Protein AF-A0A7V9LCU3-F1 (afdb_monomer_lite)

Sequence (102 aa):
MIAPTHVLAWFGWTTVDPVATRLVAAALFGIGIESYLGRRATADVFRAMLNLKIIWSSTAVAASLWSIIEGAPLATWGVFAIFAVFLGVWIRYRVALASEVG

Radius of gyration: 15.81 Å; chains: 1; bounding box: 46×18×40 Å

pLDDT: mean 90.38, std 7.99, range [51.03, 98.0]

Secondary structure (DSSP, 8-state):
---HHHHHHHTT-SS--HHHHHHHHHHHHHHHHHHHHGGG--HHHHHHHHHHHHHHHHHHHHHHHHHHHTT--TTHHHHHHHHHHHHHHHHHHHHHHHHH--

Foldseek 3Di:
DPPPPVVVVVQPDPDDDPVVVVVVVVVVCVLVVCCVVCVPPDLVVLLVSLVVLLVVLVVQLVVLVVVVVVPDGPCSVVSNVVSVVSNVVSVVVNVVSVVVVD

Structure (mmCIF, N/CA/C/O backbone):
data_AF-A0A7V9LCU3-F1
#
_entry.id   AF-A0A7V9LCU3-F1
#
loop_
_atom_site.group_PDB
_atom_site.id
_atom_site.type_symbol
_atom_site.label_atom_id
_atom_site.label_alt_id
_atom_site.label_comp_id
_atom_site.label_asym_id
_atom_site.label_entity_id
_atom_site.label_seq_id
_atom_site.pdbx_PDB_ins_code
_atom_site.Cartn_x
_atom_site.Cartn_y
_atom_site.Cartn_z
_atom_site.occupancy
_atom_site.B_iso_or_equiv
_atom_site.auth_seq_id
_atom_site.auth_comp_id
_atom_site.auth_asym_id
_atom_site.auth_atom_id
_atom_site.pdbx_PDB_model_num
ATOM 1 N N . MET A 1 1 ? 14.341 1.088 1.842 1.00 61.97 1 MET A N 1
ATOM 2 C CA . MET A 1 1 ? 15.174 2.317 1.880 1.00 61.97 1 MET A CA 1
ATOM 3 C C . MET A 1 1 ? 16.568 2.081 1.299 1.00 61.97 1 MET A C 1
ATOM 5 O O . MET A 1 1 ? 17.012 2.899 0.499 1.00 61.97 1 MET A O 1
ATOM 9 N N . ILE A 1 2 ? 17.239 0.979 1.658 1.00 66.81 2 ILE A N 1
ATOM 10 C CA . ILE A 1 2 ? 18.574 0.609 1.158 1.00 66.81 2 ILE A CA 1
ATOM 11 C C . ILE A 1 2 ? 18.436 -0.178 -0.161 1.00 66.81 2 ILE A C 1
ATOM 13 O O . ILE A 1 2 ? 17.564 -1.036 -0.256 1.00 66.81 2 ILE A O 1
ATOM 17 N N . ALA A 1 3 ? 19.256 0.150 -1.168 1.00 76.44 3 ALA A N 1
ATOM 18 C CA . ALA A 1 3 ? 19.408 -0.574 -2.444 1.00 76.44 3 ALA A CA 1
ATOM 19 C C . ALA A 1 3 ? 18.108 -0.939 -3.225 1.00 76.44 3 ALA A C 1
ATOM 21 O O . ALA A 1 3 ? 17.943 -2.094 -3.622 1.00 76.44 3 ALA A O 1
ATOM 22 N N . PRO A 1 4 ? 17.193 0.017 -3.506 1.00 78.62 4 PRO A N 1
ATOM 23 C CA . PRO A 1 4 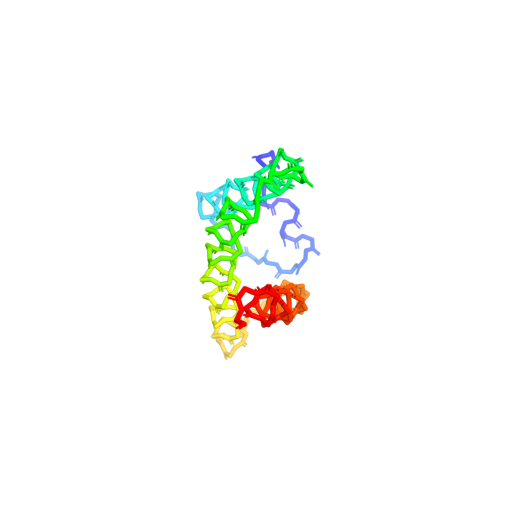? 15.935 -0.265 -4.217 1.00 78.62 4 PRO A CA 1
ATOM 24 C C 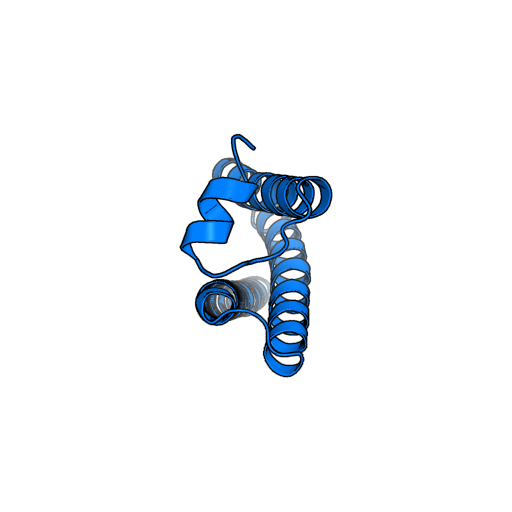. PRO A 1 4 ? 16.138 -0.824 -5.633 1.00 78.62 4 PRO A C 1
ATOM 26 O O . PRO A 1 4 ? 15.358 -1.656 -6.086 1.00 78.62 4 PRO A O 1
ATOM 29 N N . THR A 1 5 ? 17.201 -0.394 -6.312 1.00 81.94 5 THR A N 1
ATOM 30 C CA . THR A 1 5 ? 17.537 -0.804 -7.680 1.00 81.94 5 THR A CA 1
ATOM 31 C C . THR A 1 5 ? 17.881 -2.288 -7.764 1.00 81.94 5 THR A C 1
ATOM 33 O O . THR A 1 5 ? 17.351 -2.981 -8.621 1.00 81.94 5 THR A O 1
ATOM 36 N N . HIS A 1 6 ? 18.711 -2.797 -6.850 1.00 82.31 6 HIS A N 1
ATOM 37 C CA . HIS A 1 6 ? 19.139 -4.199 -6.854 1.00 82.31 6 HIS A CA 1
ATOM 38 C C . HIS A 1 6 ? 17.985 -5.158 -6.551 1.00 82.31 6 HIS A C 1
ATOM 40 O O . HIS A 1 6 ? 17.842 -6.174 -7.224 1.00 82.31 6 HIS A O 1
ATOM 46 N N . VAL A 1 7 ? 17.139 -4.812 -5.574 1.00 82.44 7 VAL A N 1
ATOM 47 C CA . VAL A 1 7 ? 15.991 -5.647 -5.196 1.00 82.44 7 VAL A CA 1
ATOM 48 C C . VAL A 1 7 ? 14.975 -5.708 -6.332 1.00 82.44 7 VAL A C 1
ATOM 50 O O . VAL A 1 7 ? 14.570 -6.796 -6.724 1.00 82.44 7 VAL A O 1
ATOM 53 N N . LEU A 1 8 ? 14.580 -4.561 -6.893 1.00 81.94 8 LEU A N 1
ATOM 54 C CA . LEU A 1 8 ? 13.582 -4.527 -7.965 1.00 81.94 8 LEU A CA 1
ATOM 55 C C . LEU A 1 8 ? 14.114 -5.114 -9.281 1.00 81.94 8 LEU A C 1
ATOM 57 O O . LEU A 1 8 ? 13.351 -5.756 -10.001 1.00 81.94 8 LEU A O 1
ATOM 61 N N . ALA A 1 9 ? 15.416 -4.995 -9.560 1.00 84.31 9 ALA A N 1
ATOM 62 C CA . ALA A 1 9 ? 16.033 -5.648 -10.713 1.00 84.31 9 ALA A CA 1
ATOM 63 C C . ALA A 1 9 ? 15.893 -7.178 -10.669 1.00 84.31 9 ALA A C 1
ATOM 65 O O . ALA A 1 9 ? 15.594 -7.789 -11.693 1.00 84.31 9 ALA A O 1
ATOM 66 N N . TRP A 1 10 ? 16.019 -7.805 -9.491 1.00 84.75 10 TRP A N 1
ATOM 67 C CA . TRP A 1 10 ? 15.778 -9.249 -9.339 1.00 84.75 10 TRP A CA 1
ATOM 68 C C . TRP A 1 10 ? 14.341 -9.665 -9.657 1.00 84.75 10 TRP A C 1
ATOM 70 O O . TRP A 1 10 ? 14.107 -10.799 -10.061 1.00 84.75 10 TRP A O 1
ATOM 80 N N . PHE A 1 11 ? 13.386 -8.748 -9.522 1.00 84.88 11 PHE A N 1
ATOM 81 C CA . PHE A 1 11 ? 11.986 -8.985 -9.856 1.00 84.88 11 PHE A CA 1
ATOM 82 C C . PHE A 1 11 ? 11.613 -8.575 -11.295 1.00 84.88 11 PHE A C 1
ATOM 84 O O . PHE A 1 11 ? 10.434 -8.556 -11.649 1.00 84.88 11 PHE A O 1
ATOM 91 N N . GLY A 1 12 ? 12.604 -8.272 -12.141 1.00 85.12 12 GLY A N 1
ATOM 92 C CA . GLY A 1 12 ? 12.408 -8.001 -13.567 1.00 85.12 12 GLY A CA 1
ATOM 93 C C . GLY A 1 12 ? 12.184 -6.531 -13.927 1.00 85.12 12 GLY A C 1
ATOM 94 O O . GLY A 1 12 ? 11.918 -6.238 -15.091 1.00 85.12 12 GLY A O 1
ATOM 95 N N . TRP A 1 13 ? 12.310 -5.594 -12.980 1.00 86.50 13 TRP A N 1
ATOM 96 C CA . TRP A 1 13 ? 12.315 -4.164 -13.308 1.00 86.50 13 TRP A CA 1
ATOM 97 C C . TRP A 1 13 ? 13.662 -3.746 -13.899 1.00 86.50 13 TRP A C 1
ATOM 99 O O . TRP A 1 13 ? 14.695 -3.823 -13.242 1.00 86.50 13 TRP A O 1
ATOM 109 N N . THR A 1 14 ? 13.644 -3.252 -15.134 1.00 85.69 14 THR A N 1
ATOM 110 C CA . THR A 1 14 ? 14.850 -2.795 -15.847 1.00 85.69 14 THR A CA 1
ATOM 111 C C . THR A 1 14 ? 15.183 -1.332 -15.571 1.00 85.69 14 THR A C 1
ATOM 113 O O . THR A 1 14 ? 16.350 -0.952 -15.567 1.00 85.69 14 THR A O 1
ATOM 116 N N . THR A 1 15 ? 14.164 -0.511 -15.309 1.00 84.62 15 THR A N 1
ATOM 117 C CA . THR A 1 15 ? 14.301 0.901 -14.943 1.00 84.62 15 THR A CA 1
ATOM 118 C C . THR A 1 15 ? 13.616 1.123 -13.605 1.00 84.62 15 THR A C 1
ATOM 120 O O . THR A 1 15 ? 12.425 0.860 -13.456 1.00 84.62 15 THR A O 1
ATOM 123 N N . VAL A 1 16 ? 14.384 1.582 -12.618 1.00 86.38 16 VAL A N 1
ATOM 124 C CA . VAL A 1 16 ? 13.912 1.810 -11.250 1.00 86.38 16 VAL A CA 1
ATOM 125 C C . VAL A 1 16 ? 14.217 3.247 -10.876 1.00 86.38 16 VAL A C 1
ATOM 127 O O . VAL A 1 16 ? 15.386 3.614 -10.780 1.00 86.38 16 VAL A O 1
ATOM 130 N N . ASP A 1 17 ? 13.179 4.037 -10.613 1.00 88.38 17 ASP A N 1
ATOM 131 C CA . ASP A 1 17 ? 13.330 5.347 -9.985 1.00 88.38 17 ASP A CA 1
ATOM 132 C C . ASP A 1 17 ? 13.474 5.169 -8.457 1.00 88.38 17 ASP A C 1
ATOM 134 O O . ASP A 1 17 ? 12.523 4.745 -7.778 1.00 88.38 17 ASP A O 1
ATOM 138 N N . PRO A 1 18 ? 14.646 5.483 -7.869 1.00 88.75 18 PRO A N 1
ATOM 139 C CA . PRO A 1 18 ? 14.854 5.362 -6.433 1.00 88.75 18 PRO A CA 1
ATOM 140 C C . PRO A 1 18 ? 13.984 6.318 -5.611 1.00 88.75 18 PRO A C 1
ATOM 142 O O . PRO A 1 18 ? 13.668 5.989 -4.468 1.00 88.75 18 PRO A O 1
ATOM 145 N N . VAL A 1 19 ? 13.613 7.487 -6.144 1.00 91.94 19 VAL A N 1
ATOM 146 C CA . VAL A 1 19 ? 12.754 8.459 -5.453 1.00 91.94 19 VAL A CA 1
ATOM 147 C C . VAL A 1 19 ? 11.352 7.884 -5.329 1.00 91.94 19 VAL A C 1
ATOM 149 O O . VAL A 1 19 ? 10.879 7.704 -4.206 1.00 91.94 19 VAL A O 1
ATOM 152 N N . ALA A 1 20 ? 10.734 7.494 -6.447 1.00 89.88 20 ALA A N 1
ATOM 153 C CA . ALA A 1 20 ? 9.416 6.863 -6.444 1.00 89.88 20 ALA A CA 1
ATOM 154 C C . ALA A 1 20 ? 9.385 5.620 -5.538 1.00 89.88 20 ALA A C 1
ATOM 156 O O . ALA A 1 20 ? 8.514 5.491 -4.677 1.00 89.88 20 ALA A O 1
ATOM 157 N N . THR A 1 21 ? 10.399 4.753 -5.636 1.00 90.88 21 THR A N 1
ATOM 158 C CA . THR A 1 21 ? 10.487 3.538 -4.807 1.00 90.88 21 THR A CA 1
ATOM 159 C C . THR A 1 21 ? 10.571 3.857 -3.310 1.00 90.88 21 THR A C 1
ATOM 161 O O . THR A 1 21 ? 9.955 3.179 -2.484 1.00 90.88 21 THR A O 1
ATOM 164 N N . ARG A 1 22 ? 11.323 4.895 -2.923 1.00 92.81 22 ARG A N 1
ATOM 165 C CA . ARG A 1 22 ? 11.434 5.323 -1.519 1.00 92.81 22 ARG A CA 1
ATOM 166 C C . ARG A 1 22 ? 10.146 5.959 -1.009 1.00 92.81 22 ARG A C 1
ATOM 168 O O . ARG A 1 22 ? 9.797 5.715 0.141 1.00 92.81 22 ARG A O 1
ATOM 175 N N . LEU A 1 23 ? 9.437 6.718 -1.844 1.00 92.94 23 LEU A N 1
ATOM 176 C CA . LEU A 1 23 ? 8.134 7.285 -1.492 1.00 92.94 23 LEU A CA 1
ATOM 177 C C . LEU A 1 23 ? 7.090 6.185 -1.267 1.00 92.94 23 LEU A C 1
ATOM 179 O O . LEU A 1 23 ? 6.396 6.207 -0.252 1.00 92.94 23 LEU A O 1
ATOM 183 N N . VAL A 1 24 ? 7.048 5.169 -2.135 1.00 91.31 24 VAL A N 1
ATOM 184 C CA . VAL A 1 24 ? 6.196 3.984 -1.935 1.00 91.31 24 VAL A CA 1
ATOM 185 C C . VAL A 1 24 ? 6.568 3.262 -0.640 1.00 91.31 24 VAL A C 1
ATOM 187 O O . VAL A 1 24 ? 5.691 2.945 0.163 1.00 91.31 24 VAL A O 1
ATOM 190 N N . ALA A 1 25 ? 7.863 3.052 -0.382 1.00 91.56 25 ALA A N 1
ATOM 191 C CA . ALA A 1 25 ? 8.314 2.443 0.866 1.00 91.56 25 ALA A CA 1
ATOM 192 C C . ALA A 1 25 ? 7.893 3.266 2.097 1.00 91.56 25 ALA A C 1
ATOM 194 O O . ALA A 1 25 ? 7.438 2.690 3.080 1.00 91.56 25 ALA A O 1
ATOM 195 N N . ALA A 1 26 ? 8.006 4.596 2.049 1.00 94.38 26 ALA A N 1
ATOM 196 C CA . ALA A 1 26 ? 7.576 5.479 3.130 1.00 94.38 26 ALA A CA 1
ATOM 197 C C . ALA A 1 26 ? 6.062 5.384 3.384 1.00 94.38 26 ALA A C 1
ATOM 199 O O . ALA A 1 26 ? 5.650 5.283 4.538 1.00 94.38 26 ALA A O 1
ATOM 200 N N . ALA A 1 27 ? 5.243 5.331 2.329 1.00 92.12 27 ALA A N 1
ATOM 201 C CA . ALA A 1 27 ? 3.798 5.137 2.455 1.00 92.12 27 ALA A CA 1
ATOM 202 C C . ALA A 1 27 ? 3.449 3.773 3.080 1.00 92.12 27 ALA A C 1
ATOM 204 O O . ALA A 1 27 ? 2.612 3.695 3.982 1.00 92.12 27 ALA A O 1
ATOM 205 N N . LEU A 1 28 ? 4.139 2.705 2.662 1.00 92.38 28 LEU A N 1
ATOM 206 C CA . LEU A 1 28 ? 3.991 1.367 3.244 1.00 92.38 28 LEU A CA 1
ATOM 207 C C . LEU A 1 28 ? 4.396 1.330 4.721 1.00 92.38 28 LEU A C 1
ATOM 209 O O . LEU A 1 28 ? 3.688 0.727 5.526 1.00 92.38 28 LEU A O 1
ATOM 213 N N . PHE A 1 29 ? 5.491 1.998 5.094 1.00 94.31 29 PHE A N 1
ATOM 214 C CA . PHE A 1 29 ? 5.868 2.157 6.498 1.00 94.31 29 PHE A CA 1
ATOM 215 C C . PHE A 1 29 ? 4.808 2.932 7.272 1.00 94.31 29 PHE A C 1
ATOM 217 O O . PHE A 1 29 ? 4.422 2.477 8.340 1.00 94.31 29 PHE A O 1
ATOM 224 N N . GLY A 1 30 ? 4.294 4.039 6.733 1.00 92.50 30 GLY A N 1
ATOM 225 C CA . GLY A 1 30 ? 3.229 4.815 7.368 1.00 92.50 30 GLY A CA 1
ATOM 226 C C . GLY A 1 30 ? 2.013 3.950 7.691 1.00 92.50 30 GLY A C 1
ATOM 227 O O . GLY A 1 30 ? 1.608 3.856 8.844 1.00 92.50 30 GLY A O 1
ATOM 228 N N . ILE A 1 31 ? 1.484 3.227 6.703 1.00 90.94 31 ILE A N 1
ATOM 229 C CA . ILE A 1 31 ? 0.300 2.378 6.899 1.00 90.94 31 ILE A CA 1
ATOM 230 C C . ILE A 1 31 ? 0.607 1.163 7.783 1.00 90.94 31 ILE A C 1
ATOM 232 O O . ILE A 1 31 ? -0.217 0.790 8.622 1.00 90.94 31 ILE A O 1
ATOM 236 N N . GLY A 1 32 ? 1.767 0.527 7.615 1.00 90.44 32 GLY A N 1
ATOM 237 C CA . GLY A 1 32 ? 2.162 -0.659 8.379 1.00 90.44 32 GLY A CA 1
ATOM 238 C C . GLY A 1 32 ? 2.442 -0.355 9.851 1.00 90.44 32 GLY A C 1
ATOM 239 O O . GLY A 1 32 ? 1.923 -1.040 10.733 1.00 90.44 32 GLY A O 1
ATOM 240 N N . ILE A 1 33 ? 3.209 0.701 10.125 1.00 93.88 33 ILE A N 1
ATOM 241 C CA . ILE A 1 33 ? 3.519 1.157 11.485 1.00 93.88 33 ILE A CA 1
ATOM 242 C C . ILE A 1 33 ? 2.247 1.656 12.161 1.00 93.88 33 ILE A C 1
ATOM 244 O O . ILE A 1 33 ? 1.968 1.233 13.280 1.00 93.88 33 ILE A O 1
ATOM 248 N N . GLU A 1 34 ? 1.429 2.460 11.479 1.00 92.50 34 GLU A N 1
ATOM 249 C CA . GLU A 1 34 ? 0.158 2.927 12.041 1.00 92.50 34 GLU A CA 1
ATOM 250 C C . GLU A 1 34 ? -0.771 1.753 12.370 1.00 92.50 34 GLU A C 1
ATOM 252 O O . GLU A 1 34 ? -1.374 1.709 13.437 1.00 92.50 34 GLU A O 1
ATOM 257 N N . SER A 1 35 ? -0.812 0.724 11.517 1.00 89.56 35 SER A N 1
ATOM 258 C CA . SER A 1 35 ? -1.551 -0.510 11.817 1.00 89.56 35 SER A CA 1
ATOM 259 C C . SER A 1 35 ? -1.057 -1.202 13.083 1.00 89.56 35 SER A C 1
ATOM 261 O O . SER A 1 35 ? -1.861 -1.743 13.841 1.00 89.56 35 SER A O 1
ATOM 263 N N . TYR A 1 36 ? 0.258 -1.216 13.300 1.00 91.19 36 TYR A N 1
ATOM 264 C CA . TYR A 1 36 ? 0.856 -1.821 14.481 1.00 91.19 36 TYR A CA 1
ATOM 265 C C . TYR A 1 36 ? 0.573 -0.996 15.741 1.00 91.19 36 TYR A C 1
ATOM 267 O O . TYR A 1 36 ? 0.202 -1.574 16.764 1.00 91.19 36 TYR A O 1
ATOM 275 N N . LEU A 1 37 ? 0.714 0.329 15.681 1.00 92.19 37 LEU A N 1
ATOM 276 C CA . LEU A 1 37 ? 0.475 1.233 16.809 1.00 92.19 37 LEU A CA 1
ATOM 277 C C . LEU A 1 37 ? -1.017 1.304 17.172 1.00 92.19 37 LEU A C 1
ATOM 279 O O . LEU A 1 37 ? -1.379 1.137 18.336 1.00 92.19 37 LEU A O 1
ATOM 283 N N . GLY A 1 38 ? -1.888 1.441 16.174 1.00 88.56 38 GLY A N 1
ATOM 284 C CA . GLY A 1 38 ? -3.340 1.557 16.318 1.00 88.56 38 GLY A CA 1
ATOM 285 C C . GLY A 1 38 ? -4.081 0.242 16.586 1.00 88.56 38 GLY A C 1
ATOM 286 O O . GLY A 1 38 ? -5.310 0.229 16.621 1.00 88.56 38 GLY A O 1
ATOM 287 N N . ARG A 1 39 ? -3.381 -0.882 16.801 1.00 87.06 39 ARG A N 1
ATOM 288 C CA . ARG A 1 39 ? -3.994 -2.222 16.947 1.00 87.06 39 ARG A CA 1
ATOM 289 C C . ARG A 1 39 ? -4.939 -2.385 18.147 1.00 87.06 39 ARG A C 1
ATOM 291 O O . ARG A 1 39 ? -5.665 -3.370 18.213 1.00 87.06 39 ARG A O 1
ATOM 298 N N . ARG A 1 40 ? -4.891 -1.463 19.114 1.00 89.50 40 ARG A N 1
ATOM 299 C CA . ARG A 1 40 ? -5.782 -1.406 20.292 1.00 89.50 40 ARG A CA 1
ATOM 300 C C . ARG A 1 40 ? -6.541 -0.079 20.384 1.00 89.50 40 ARG A C 1
ATOM 302 O O . ARG A 1 40 ? -6.975 0.301 21.466 1.00 89.50 40 ARG A O 1
ATOM 309 N N . ALA A 1 41 ? -6.623 0.659 19.281 1.00 89.19 41 ALA A N 1
ATOM 310 C CA . ALA A 1 41 ? -7.314 1.936 19.265 1.00 89.19 41 ALA A CA 1
ATOM 311 C C . ALA A 1 41 ? -8.835 1.750 19.401 1.00 89.19 41 ALA A C 1
ATOM 313 O O . ALA A 1 41 ? -9.368 0.661 19.185 1.00 89.19 41 ALA A O 1
ATOM 314 N N . THR A 1 42 ? -9.530 2.828 19.762 1.00 91.50 42 THR A N 1
ATOM 315 C CA . THR A 1 42 ? -10.995 2.846 19.852 1.00 91.50 42 THR A CA 1
ATOM 316 C C . THR A 1 42 ? -11.641 2.620 18.483 1.00 91.50 42 THR A C 1
ATOM 318 O O . THR A 1 42 ? -11.002 2.802 17.442 1.00 91.50 42 THR A O 1
ATOM 321 N N . ALA A 1 43 ? -12.928 2.265 18.475 1.00 89.25 43 ALA A N 1
ATOM 322 C CA . ALA A 1 43 ? -13.698 2.047 17.250 1.00 89.25 43 ALA A CA 1
ATOM 323 C C . ALA A 1 43 ? -13.637 3.248 16.285 1.00 89.25 43 ALA A C 1
ATOM 325 O O . ALA A 1 43 ? -13.457 3.055 15.084 1.00 89.25 43 ALA A O 1
ATOM 326 N N . ASP A 1 44 ? -13.694 4.479 16.800 1.00 89.19 44 ASP A N 1
ATOM 327 C CA . ASP A 1 44 ? -13.632 5.698 15.982 1.00 89.19 44 ASP A CA 1
ATOM 328 C C . ASP A 1 44 ? -12.268 5.895 15.311 1.00 89.19 44 ASP A C 1
ATOM 330 O O . ASP A 1 44 ? -12.185 6.192 14.115 1.00 89.19 44 ASP A O 1
ATOM 334 N N . VAL A 1 45 ? -11.179 5.668 16.051 1.00 91.00 45 VAL A N 1
ATOM 335 C CA . VAL A 1 45 ? -9.817 5.751 15.503 1.00 91.00 45 VAL A CA 1
ATOM 336 C C . VAL A 1 45 ? -9.586 4.625 14.497 1.00 91.00 45 VAL A C 1
ATOM 338 O O . VAL A 1 45 ? -9.066 4.857 13.404 1.00 91.00 45 VAL A O 1
ATOM 341 N N . PHE A 1 46 ? -10.044 3.413 14.817 1.00 90.94 46 PHE A N 1
ATOM 342 C CA . PHE A 1 46 ? -9.991 2.280 13.903 1.00 90.94 46 PHE A CA 1
ATOM 343 C C . PHE A 1 46 ? -10.772 2.568 12.614 1.00 90.94 46 PHE A C 1
ATOM 345 O O . PHE A 1 46 ? -10.268 2.303 11.521 1.00 90.94 46 PHE A O 1
ATOM 352 N N . ARG A 1 47 ? -11.951 3.198 12.713 1.00 92.12 47 ARG A N 1
ATOM 353 C CA . ARG A 1 47 ? -12.750 3.652 11.569 1.00 92.12 47 ARG A CA 1
ATOM 354 C C . ARG A 1 47 ? -11.944 4.612 10.696 1.00 92.12 47 ARG A C 1
ATOM 356 O O . ARG A 1 47 ? -11.822 4.369 9.493 1.00 92.12 47 ARG A O 1
ATOM 363 N N . ALA A 1 48 ? -11.379 5.673 11.266 1.00 92.19 48 ALA A N 1
ATOM 364 C CA . ALA A 1 48 ? -10.584 6.648 10.518 1.00 92.19 48 ALA A CA 1
ATOM 365 C C . ALA A 1 48 ? -9.371 5.999 9.823 1.00 92.19 48 ALA A C 1
ATOM 367 O O . ALA A 1 48 ? -9.181 6.180 8.618 1.00 92.19 48 ALA A O 1
ATOM 368 N N . MET A 1 49 ? -8.621 5.156 10.538 1.00 93.00 49 MET A N 1
ATOM 369 C CA . MET A 1 49 ? -7.488 4.408 9.981 1.00 93.00 49 MET A CA 1
ATOM 370 C C . MET A 1 49 ? -7.923 3.498 8.822 1.00 93.00 49 MET A C 1
ATOM 372 O O . MET A 1 49 ? -7.240 3.397 7.802 1.00 93.00 49 MET A O 1
ATOM 376 N N . LEU A 1 50 ? -9.069 2.832 8.959 1.00 93.50 50 LEU A N 1
ATOM 377 C CA . LEU A 1 50 ? -9.568 1.899 7.959 1.00 93.50 50 LEU A CA 1
ATOM 378 C C . LEU A 1 50 ? -10.047 2.607 6.677 1.00 93.50 50 LEU A C 1
ATOM 380 O O . LEU A 1 50 ? -9.867 2.066 5.589 1.00 93.50 50 LEU A O 1
ATOM 384 N N . ASN A 1 51 ? -10.576 3.835 6.779 1.00 94.69 51 ASN A N 1
ATOM 385 C CA . ASN A 1 51 ? -10.852 4.684 5.610 1.00 94.69 51 ASN A CA 1
ATOM 386 C C . ASN A 1 51 ? -9.577 4.976 4.815 1.00 94.69 51 ASN A C 1
ATOM 388 O O . ASN A 1 51 ? -9.546 4.768 3.604 1.00 94.69 51 ASN A O 1
ATOM 392 N N . LEU A 1 52 ? -8.527 5.441 5.500 1.00 94.06 52 LEU A N 1
ATOM 393 C CA . LEU A 1 52 ? -7.257 5.788 4.862 1.00 94.06 52 LEU A CA 1
ATOM 394 C C . LEU A 1 52 ? -6.657 4.582 4.132 1.00 94.06 52 LEU A C 1
ATOM 396 O O . LEU A 1 52 ? -6.247 4.680 2.978 1.00 94.06 52 LEU A O 1
ATOM 400 N N . LYS A 1 53 ? -6.677 3.427 4.797 1.00 94.56 53 LYS A N 1
ATOM 401 C CA . LYS A 1 53 ? -6.260 2.137 4.252 1.00 94.56 53 LYS A CA 1
ATOM 402 C C . LYS A 1 53 ? -6.990 1.790 2.953 1.00 94.56 53 LYS A C 1
ATOM 404 O O . LYS A 1 53 ? -6.333 1.482 1.966 1.00 94.56 53 LYS A O 1
ATOM 409 N N . ILE A 1 54 ? -8.317 1.901 2.921 1.00 96.38 54 ILE A N 1
ATOM 410 C CA . ILE A 1 54 ? -9.120 1.614 1.719 1.00 96.38 54 ILE A CA 1
ATOM 411 C C . ILE A 1 54 ? -8.818 2.588 0.578 1.00 96.38 54 ILE A C 1
ATOM 413 O O . ILE A 1 54 ? -8.670 2.154 -0.564 1.00 96.38 54 ILE A O 1
ATOM 417 N N . ILE A 1 55 ? -8.698 3.889 0.861 1.00 95.62 55 ILE A N 1
ATOM 418 C CA . ILE A 1 55 ? -8.342 4.895 -0.156 1.00 95.62 55 ILE A CA 1
ATOM 419 C C . ILE A 1 55 ? -6.979 4.551 -0.769 1.00 95.62 55 ILE A C 1
ATOM 421 O O . ILE A 1 55 ? -6.822 4.501 -1.989 1.00 95.62 55 ILE A O 1
ATOM 425 N N . TRP A 1 56 ? -6.000 4.235 0.075 1.00 94.50 56 TRP A N 1
ATOM 426 C CA . TRP A 1 56 ? -4.669 3.872 -0.388 1.00 94.50 56 TRP A CA 1
ATOM 427 C C . TRP A 1 56 ? -4.647 2.564 -1.187 1.00 94.50 56 TRP A C 1
ATOM 429 O O . TRP A 1 56 ? -4.109 2.532 -2.289 1.00 94.50 56 TRP A O 1
ATOM 439 N N . SER A 1 57 ? -5.226 1.471 -0.681 1.00 95.50 57 SER A N 1
ATOM 440 C CA . SER A 1 57 ? -5.1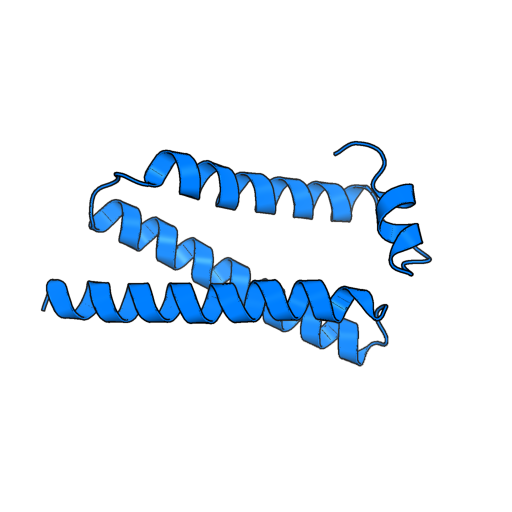70 0.200 -1.413 1.00 95.50 57 SER A CA 1
ATOM 441 C C . SER A 1 57 ? -6.001 0.216 -2.689 1.00 95.50 57 SER A C 1
ATOM 443 O O . SER A 1 57 ? -5.576 -0.390 -3.664 1.00 95.50 57 SER A O 1
ATOM 445 N N . SER A 1 58 ? -7.132 0.924 -2.738 1.00 96.81 58 SER A N 1
ATOM 446 C CA . SER A 1 58 ? -7.913 1.056 -3.979 1.00 96.81 58 SER A CA 1
ATOM 447 C C . SER A 1 58 ? -7.137 1.793 -5.070 1.00 96.81 58 SER A C 1
ATOM 449 O O . SER A 1 58 ? -7.082 1.321 -6.207 1.00 96.81 58 SER A O 1
ATOM 451 N N . THR A 1 59 ? -6.465 2.892 -4.717 1.00 96.62 59 THR A N 1
ATOM 452 C CA . THR A 1 59 ? -5.594 3.623 -5.650 1.00 96.62 59 THR A CA 1
ATOM 453 C C . THR A 1 59 ? -4.372 2.800 -6.060 1.00 96.62 59 THR A C 1
ATOM 455 O O . THR A 1 59 ? -4.044 2.764 -7.243 1.00 96.62 59 THR A O 1
ATOM 458 N N . ALA A 1 60 ? -3.754 2.055 -5.137 1.00 95.81 60 ALA A N 1
ATOM 459 C CA . ALA A 1 60 ? -2.648 1.146 -5.445 1.00 95.81 60 ALA A CA 1
ATOM 460 C C . ALA A 1 60 ? -3.062 -0.017 -6.368 1.00 95.81 60 ALA A C 1
ATOM 462 O O . ALA A 1 60 ? -2.313 -0.363 -7.282 1.00 95.81 60 ALA A O 1
ATOM 463 N N . VAL A 1 61 ? -4.251 -0.601 -6.167 1.00 98.00 61 VAL A N 1
ATOM 464 C CA . VAL A 1 61 ? -4.826 -1.635 -7.049 1.00 98.00 61 VAL A CA 1
ATOM 465 C C . VAL A 1 61 ? -5.043 -1.075 -8.451 1.00 98.00 61 VAL A C 1
ATOM 467 O O . VAL A 1 61 ? -4.587 -1.682 -9.418 1.00 98.00 61 VAL A O 1
ATOM 470 N N . ALA A 1 62 ? -5.690 0.089 -8.566 1.00 97.88 62 ALA A N 1
ATOM 471 C CA . ALA A 1 62 ? -5.960 0.724 -9.853 1.00 97.88 62 ALA A CA 1
ATOM 472 C C . ALA A 1 62 ? -4.665 1.083 -10.599 1.00 97.88 62 ALA A C 1
ATOM 474 O O . ALA A 1 62 ? -4.524 0.746 -11.772 1.00 97.88 62 ALA A O 1
ATOM 475 N N . ALA A 1 63 ? -3.697 1.694 -9.908 1.00 96.12 63 ALA A N 1
ATOM 476 C CA . ALA A 1 63 ? -2.401 2.043 -10.486 1.00 96.12 63 ALA A CA 1
ATOM 477 C C . ALA A 1 63 ? -1.614 0.799 -10.927 1.00 96.12 63 ALA A C 1
ATOM 479 O O . ALA A 1 63 ? -1.085 0.772 -12.033 1.00 96.12 63 ALA A O 1
ATOM 480 N N . SER A 1 64 ? -1.588 -0.258 -10.106 1.00 96.19 64 SER A N 1
ATOM 481 C CA . SER A 1 64 ? -0.899 -1.506 -10.462 1.00 96.19 64 SER A CA 1
ATOM 482 C C . SER A 1 64 ? -1.537 -2.174 -11.679 1.00 96.19 64 SER A C 1
ATOM 484 O O . SER A 1 64 ? -0.820 -2.643 -12.558 1.00 96.19 64 SER A O 1
ATOM 486 N N . LEU A 1 65 ? -2.873 -2.195 -11.757 1.00 97.50 65 LEU A N 1
ATOM 487 C CA . LEU A 1 65 ? -3.591 -2.739 -12.910 1.00 97.50 65 LEU A CA 1
ATOM 488 C C . LEU A 1 65 ? -3.299 -1.937 -14.181 1.00 97.50 65 LEU A C 1
ATOM 490 O O . LEU A 1 65 ? -3.049 -2.528 -15.227 1.00 97.50 65 LEU A O 1
ATOM 494 N N . TRP A 1 66 ? -3.284 -0.607 -14.079 1.00 98.00 66 TRP A N 1
ATOM 495 C CA . TRP A 1 66 ? -2.931 0.267 -15.194 1.00 98.00 66 TRP A CA 1
ATOM 496 C C . TRP A 1 66 ? -1.510 -0.011 -15.698 1.00 98.00 66 TRP A C 1
ATOM 498 O O . TRP A 1 66 ? -1.315 -0.264 -16.883 1.00 98.00 66 TRP A O 1
ATOM 508 N N . SER A 1 67 ? -0.528 -0.089 -14.796 1.00 95.25 67 SER A N 1
ATOM 509 C CA . SER A 1 67 ? 0.853 -0.419 -15.163 1.00 95.25 67 SER A CA 1
ATOM 510 C C . SER A 1 67 ? 0.990 -1.819 -15.772 1.00 95.25 67 SER A C 1
ATOM 512 O O . SER A 1 67 ? 1.774 -2.014 -16.695 1.00 95.25 67 SER A O 1
ATOM 514 N N . ILE A 1 68 ? 0.225 -2.805 -15.294 1.00 96.38 68 ILE A N 1
ATOM 515 C CA . ILE A 1 68 ? 0.184 -4.149 -15.892 1.00 96.38 68 ILE A CA 1
ATOM 516 C C . ILE A 1 68 ? -0.299 -4.085 -17.348 1.00 96.38 68 ILE A C 1
ATOM 518 O O . ILE A 1 68 ? 0.297 -4.736 -18.205 1.00 96.38 68 ILE A O 1
ATOM 522 N N . ILE A 1 69 ? -1.333 -3.288 -17.641 1.00 97.19 69 ILE A N 1
ATOM 523 C CA . ILE A 1 69 ? -1.843 -3.084 -19.009 1.00 97.19 69 ILE A CA 1
ATOM 524 C C . ILE A 1 69 ? -0.773 -2.435 -19.904 1.00 97.19 69 ILE A C 1
ATOM 526 O O . ILE A 1 69 ? -0.660 -2.786 -21.075 1.00 97.19 69 ILE A O 1
ATOM 530 N N . GLU A 1 70 ? 0.055 -1.549 -19.346 1.00 95.94 70 GLU A N 1
ATOM 531 C CA . GLU A 1 70 ? 1.191 -0.913 -20.032 1.00 95.94 70 GLU A CA 1
ATOM 532 C C . GLU A 1 70 ? 2.428 -1.827 -20.180 1.00 95.94 70 GLU A C 1
ATOM 534 O O . GLU A 1 70 ? 3.438 -1.412 -20.748 1.00 95.94 70 GLU A O 1
ATOM 539 N N . GLY A 1 71 ? 2.366 -3.077 -19.708 1.00 93.12 71 GLY A N 1
ATOM 540 C CA . GLY A 1 71 ? 3.448 -4.056 -19.854 1.00 93.12 71 GLY A CA 1
ATOM 541 C C . GLY A 1 71 ? 4.442 -4.088 -18.691 1.00 93.12 71 GLY A C 1
ATOM 542 O O . GLY A 1 71 ? 5.605 -4.448 -18.886 1.00 93.12 71 GLY A O 1
ATOM 543 N N . ALA A 1 72 ? 4.015 -3.720 -17.479 1.00 92.31 72 ALA A N 1
ATOM 544 C CA . ALA A 1 72 ? 4.859 -3.818 -16.291 1.00 92.31 72 ALA A CA 1
ATOM 545 C C . ALA A 1 72 ? 5.360 -5.259 -16.029 1.00 92.31 72 ALA A C 1
ATOM 547 O O . ALA A 1 72 ? 4.699 -6.233 -16.404 1.00 92.31 72 ALA A O 1
ATOM 548 N N . PRO A 1 73 ? 6.508 -5.426 -15.336 1.00 92.69 73 PRO A N 1
ATOM 549 C CA . PRO A 1 73 ? 7.083 -6.741 -15.053 1.00 92.69 73 PRO A CA 1
ATOM 550 C C . PRO A 1 73 ? 6.119 -7.678 -14.324 1.00 92.69 73 PRO A C 1
ATOM 552 O O . PRO A 1 73 ? 5.282 -7.228 -13.538 1.00 92.69 73 PRO A O 1
ATOM 555 N N . LEU A 1 74 ? 6.298 -8.993 -14.502 1.00 90.31 74 LEU A N 1
ATOM 556 C CA . LEU A 1 74 ? 5.426 -10.026 -13.923 1.00 90.31 74 LEU A CA 1
ATOM 557 C C . LEU A 1 74 ? 5.261 -9.886 -12.401 1.00 90.31 74 LEU A C 1
ATOM 559 O O . LEU A 1 74 ? 4.179 -10.114 -11.869 1.00 90.31 74 LEU A O 1
ATOM 563 N N . ALA A 1 75 ? 6.303 -9.452 -11.693 1.00 91.06 75 ALA A N 1
ATOM 564 C CA . ALA A 1 75 ? 6.247 -9.238 -10.252 1.00 91.06 75 ALA A CA 1
ATOM 565 C C . ALA A 1 75 ? 5.260 -8.132 -9.813 1.00 91.06 75 ALA A C 1
ATOM 567 O O . ALA A 1 75 ? 4.818 -8.136 -8.662 1.00 91.06 75 ALA A O 1
ATOM 568 N N . THR A 1 76 ? 4.835 -7.241 -10.718 1.00 93.81 76 THR A N 1
ATOM 569 C CA . THR A 1 76 ? 3.766 -6.252 -10.470 1.00 93.81 76 THR A CA 1
ATOM 570 C C . THR A 1 76 ? 2.441 -6.935 -10.127 1.00 93.81 76 THR A C 1
ATOM 572 O O . THR A 1 76 ? 1.693 -6.431 -9.291 1.00 93.81 76 THR A O 1
ATOM 575 N N . TRP A 1 77 ? 2.176 -8.128 -10.674 1.00 94.62 77 TRP A N 1
ATOM 576 C CA . TRP A 1 77 ? 1.008 -8.930 -10.298 1.00 94.62 77 TRP A CA 1
ATOM 577 C C . TRP A 1 77 ? 1.020 -9.335 -8.825 1.00 94.62 77 TRP A C 1
ATOM 579 O O . TRP A 1 77 ? -0.034 -9.376 -8.196 1.00 94.62 77 TRP A O 1
ATOM 589 N N . GLY A 1 78 ? 2.202 -9.587 -8.254 1.00 94.19 78 GLY A N 1
ATOM 590 C CA . GLY A 1 78 ? 2.344 -9.864 -6.826 1.00 94.19 78 GLY A CA 1
ATOM 591 C C . GLY A 1 78 ? 1.927 -8.663 -5.978 1.00 94.19 78 GLY A C 1
ATOM 592 O O . GLY A 1 78 ? 1.147 -8.806 -5.039 1.00 94.19 78 GLY A O 1
ATOM 593 N N . VAL A 1 79 ? 2.379 -7.463 -6.357 1.00 92.38 79 VAL A N 1
ATOM 594 C CA . VAL A 1 79 ? 1.985 -6.206 -5.699 1.00 92.38 79 VAL A CA 1
ATOM 595 C C . VAL A 1 79 ? 0.475 -5.980 -5.819 1.00 92.38 79 VAL A C 1
ATOM 597 O O . VAL A 1 79 ? -0.187 -5.722 -4.812 1.00 92.38 79 VAL A O 1
ATOM 600 N N . PHE A 1 80 ? -0.081 -6.149 -7.021 1.00 97.06 80 PHE A N 1
ATOM 601 C CA . PHE A 1 80 ? -1.518 -6.053 -7.275 1.00 97.06 80 PHE A CA 1
ATOM 602 C C . PHE A 1 80 ? -2.319 -7.014 -6.385 1.00 97.06 80 PHE A C 1
ATOM 604 O O . PHE A 1 80 ? -3.242 -6.583 -5.694 1.00 97.06 80 PHE A O 1
ATOM 611 N N . ALA A 1 81 ? -1.945 -8.297 -6.349 1.00 97.19 81 ALA A N 1
ATOM 612 C CA . ALA A 1 81 ? -2.646 -9.316 -5.574 1.00 97.19 81 ALA A CA 1
ATOM 613 C C . ALA A 1 81 ? -2.634 -9.002 -4.071 1.00 97.19 81 ALA A C 1
ATOM 615 O O . ALA A 1 81 ? -3.671 -9.100 -3.414 1.00 97.19 81 ALA A O 1
ATOM 616 N N . ILE A 1 82 ? -1.490 -8.559 -3.536 1.00 95.31 82 ILE A N 1
ATOM 617 C CA . ILE A 1 82 ? -1.360 -8.155 -2.131 1.00 95.31 82 ILE A CA 1
ATOM 618 C C . ILE A 1 82 ? -2.348 -7.029 -1.808 1.00 95.31 82 ILE A C 1
ATOM 620 O O . ILE A 1 82 ? -3.138 -7.149 -0.868 1.00 95.31 82 ILE A O 1
ATOM 624 N N . PHE A 1 83 ? -2.344 -5.946 -2.589 1.00 96.31 83 PHE A N 1
ATOM 625 C CA . PHE A 1 83 ? -3.237 -4.818 -2.327 1.00 96.31 83 PHE A CA 1
ATOM 626 C C . PHE A 1 83 ? -4.711 -5.158 -2.552 1.00 96.31 83 PHE A C 1
ATOM 628 O O . PHE A 1 83 ? -5.547 -4.689 -1.781 1.00 96.31 83 PHE A O 1
ATOM 635 N N . ALA A 1 84 ? -5.038 -6.001 -3.534 1.00 97.81 84 ALA A N 1
ATOM 636 C CA . ALA A 1 84 ? -6.404 -6.459 -3.775 1.00 97.81 84 ALA A CA 1
ATOM 637 C C . ALA A 1 84 ? -6.950 -7.269 -2.587 1.00 97.81 84 ALA A C 1
ATOM 639 O O . ALA A 1 84 ? -8.070 -7.024 -2.131 1.00 97.81 84 ALA A O 1
ATOM 640 N N . VAL A 1 85 ? -6.140 -8.174 -2.023 1.00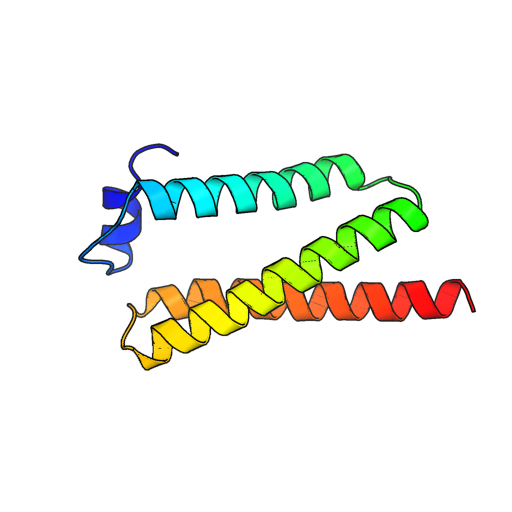 97.50 85 VAL A N 1
ATOM 641 C CA . VAL A 1 85 ? -6.502 -8.934 -0.816 1.00 97.50 85 VAL A CA 1
ATOM 642 C C . VAL A 1 85 ? -6.698 -7.997 0.375 1.00 97.50 85 VAL A C 1
ATOM 644 O O . VAL A 1 85 ? -7.734 -8.062 1.039 1.00 97.50 85 VAL A O 1
ATOM 647 N N . PHE A 1 86 ? -5.752 -7.088 0.635 1.00 95.25 86 PHE A N 1
ATOM 648 C CA . PHE A 1 86 ? -5.877 -6.137 1.745 1.00 95.25 86 PHE A CA 1
ATOM 649 C C . PHE A 1 86 ? -7.086 -5.212 1.595 1.00 95.25 86 PHE A C 1
ATOM 651 O O . PHE A 1 86 ? -7.783 -4.962 2.578 1.00 95.25 86 PHE A O 1
ATOM 658 N N . LEU A 1 87 ? -7.378 -4.747 0.379 1.00 97.19 87 LEU A N 1
ATOM 659 C CA . LEU A 1 87 ? -8.570 -3.959 0.085 1.00 97.19 87 LEU A CA 1
ATOM 660 C C . LEU A 1 87 ? -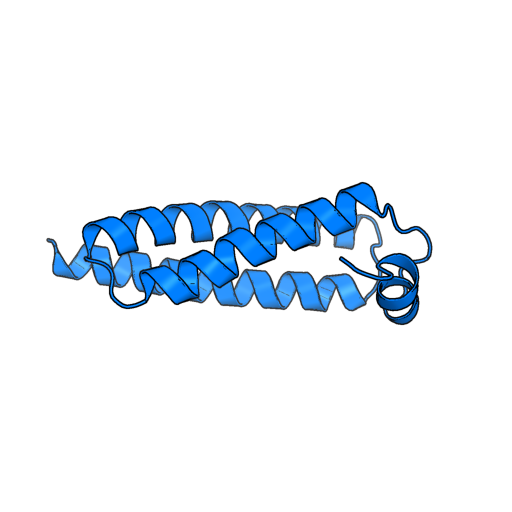9.845 -4.730 0.449 1.00 97.19 87 LEU A C 1
ATOM 662 O O . LEU A 1 87 ? -10.683 -4.196 1.175 1.00 97.19 87 LEU A O 1
ATOM 666 N N . GLY A 1 88 ? -9.966 -5.991 0.024 1.00 96.88 88 GLY A N 1
ATOM 667 C CA . GLY A 1 88 ? -11.111 -6.839 0.368 1.00 96.88 88 GLY A CA 1
ATOM 668 C C . GLY A 1 88 ? -11.268 -7.041 1.878 1.00 96.88 88 GLY A C 1
ATOM 669 O O . GLY A 1 88 ? -12.362 -6.871 2.423 1.00 96.88 88 GLY A O 1
ATOM 670 N N . VAL A 1 89 ? -10.164 -7.326 2.577 1.00 95.62 89 VAL A N 1
ATOM 671 C CA . VAL A 1 89 ? -10.151 -7.465 4.042 1.00 95.62 89 VAL A CA 1
ATOM 672 C C . VAL A 1 89 ? -10.624 -6.175 4.715 1.00 95.62 89 VAL A C 1
ATOM 674 O O . VAL A 1 89 ? -11.498 -6.212 5.580 1.00 95.62 89 VAL A O 1
ATOM 677 N N . TRP A 1 90 ? -10.093 -5.020 4.319 1.00 94.75 90 TRP A N 1
ATOM 678 C CA . TRP A 1 90 ? -10.444 -3.746 4.942 1.00 94.75 90 TRP A CA 1
ATOM 679 C C . TRP A 1 90 ? -11.881 -3.313 4.661 1.00 94.75 90 TRP A C 1
ATOM 681 O O . TRP A 1 90 ? -12.548 -2.827 5.576 1.00 94.75 90 TRP A O 1
ATOM 691 N N . ILE A 1 91 ? -12.392 -3.549 3.450 1.00 96.31 91 ILE A N 1
ATOM 692 C CA . ILE A 1 91 ? -13.808 -3.331 3.127 1.00 96.31 91 ILE A CA 1
ATOM 693 C C . ILE A 1 91 ? -14.693 -4.196 4.028 1.00 96.31 91 ILE A C 1
ATOM 695 O O . ILE A 1 91 ? -15.632 -3.677 4.631 1.00 96.31 91 ILE A O 1
ATOM 699 N N . ARG A 1 92 ? -14.366 -5.483 4.202 1.00 96.06 92 ARG A N 1
ATOM 700 C CA . ARG A 1 92 ? -15.107 -6.369 5.112 1.00 96.06 92 ARG A CA 1
ATOM 701 C C . ARG A 1 92 ? -15.142 -5.813 6.538 1.00 96.06 92 ARG A C 1
ATOM 703 O O . ARG A 1 92 ? -16.217 -5.752 7.129 1.00 96.06 92 ARG A O 1
ATOM 710 N N . TYR A 1 93 ? -14.002 -5.379 7.081 1.00 93.06 93 TYR A N 1
ATOM 711 C CA . TYR A 1 93 ? -13.957 -4.782 8.423 1.00 93.06 93 TYR A CA 1
ATOM 712 C C . TYR A 1 93 ? -14.751 -3.471 8.516 1.00 93.06 93 TYR A C 1
ATOM 714 O O . TYR A 1 93 ? -15.337 -3.198 9.559 1.00 93.06 93 TYR A O 1
ATOM 722 N N . ARG A 1 94 ? -14.823 -2.668 7.445 1.00 93.81 94 ARG A N 1
ATOM 723 C CA . ARG A 1 94 ? -15.652 -1.451 7.434 1.00 93.81 94 ARG A CA 1
ATOM 724 C C . ARG A 1 94 ? -17.130 -1.753 7.494 1.00 93.81 94 ARG A C 1
ATOM 726 O O . ARG A 1 94 ? -17.844 -1.054 8.203 1.00 93.81 94 ARG A O 1
ATOM 733 N N . VAL A 1 95 ? -17.569 -2.745 6.728 1.00 93.81 95 VAL A N 1
ATOM 734 C CA . VAL A 1 95 ? -18.970 -3.165 6.710 1.00 93.81 95 VAL A CA 1
ATOM 735 C C . VAL A 1 95 ? -19.356 -3.738 8.073 1.00 93.81 95 VAL A C 1
ATOM 737 O O . VAL A 1 95 ? -20.366 -3.321 8.627 1.00 93.81 95 VAL A O 1
ATOM 740 N N . ALA A 1 96 ? -18.514 -4.597 8.657 1.00 91.31 96 ALA A N 1
ATOM 741 C CA . ALA A 1 96 ? -18.741 -5.148 9.995 1.00 91.31 96 ALA A CA 1
ATOM 742 C C . ALA A 1 96 ? -18.821 -4.055 11.078 1.00 91.31 96 ALA A C 1
ATOM 744 O O . ALA A 1 96 ? -19.740 -4.049 11.890 1.00 91.31 96 ALA A O 1
ATOM 745 N N . LEU A 1 97 ? -17.914 -3.074 11.045 1.00 90.19 97 LEU A N 1
ATOM 746 C CA . LEU A 1 97 ? -17.940 -1.962 11.998 1.00 90.19 97 LEU A CA 1
ATOM 747 C C . LEU A 1 97 ? -19.186 -1.077 11.834 1.00 90.19 97 LEU A C 1
ATOM 749 O O . LEU A 1 97 ? -19.690 -0.538 12.812 1.00 90.19 97 LEU A O 1
ATOM 753 N N . ALA A 1 98 ? -19.694 -0.913 10.609 1.00 85.94 98 ALA A N 1
ATOM 754 C CA . ALA A 1 98 ? -20.921 -0.158 10.371 1.00 85.94 98 ALA A CA 1
ATOM 755 C C . ALA A 1 98 ? -22.162 -0.867 10.937 1.00 85.94 98 ALA A C 1
ATOM 757 O O . ALA A 1 98 ? -23.068 -0.187 11.406 1.00 85.94 98 ALA A O 1
ATOM 758 N N . SER A 1 99 ? -22.190 -2.205 10.930 1.00 80.62 99 SER A N 1
ATOM 759 C CA . SER A 1 99 ? -23.294 -2.988 11.503 1.00 80.62 99 SER A CA 1
ATOM 760 C C . SER A 1 99 ? -23.308 -3.054 13.033 1.00 80.62 99 SER A C 1
ATOM 762 O O . SER A 1 99 ? -24.335 -3.405 13.591 1.00 80.62 99 SER A O 1
ATOM 764 N N . GLU A 1 100 ? -22.204 -2.738 13.716 1.00 72.38 100 GLU A N 1
ATOM 765 C CA . GLU A 1 100 ? -22.143 -2.724 15.191 1.00 72.38 100 GLU A CA 1
ATOM 766 C C . GLU A 1 100 ? -22.576 -1.381 15.809 1.00 72.38 100 GLU A C 1
ATOM 768 O O . GLU A 1 100 ? -22.797 -1.298 17.015 1.00 72.38 100 GLU A O 1
ATOM 773 N N . VAL A 1 101 ? -22.673 -0.323 14.997 1.00 59.81 101 VAL A N 1
ATOM 774 C CA . VAL A 1 101 ? -22.991 1.051 15.435 1.00 59.81 101 VAL A CA 1
ATOM 775 C C . VAL A 1 101 ? -24.406 1.485 15.004 1.00 59.81 101 VAL A C 1
ATOM 777 O O . VAL A 1 101 ? -24.849 2.570 15.376 1.00 59.81 101 VAL A O 1
ATOM 780 N N . GLY A 1 102 ? -25.107 0.664 14.214 1.00 51.03 102 GLY A N 1
ATOM 781 C CA . GLY A 1 102 ? -26.501 0.878 13.800 1.00 51.03 102 GLY A CA 1
ATOM 7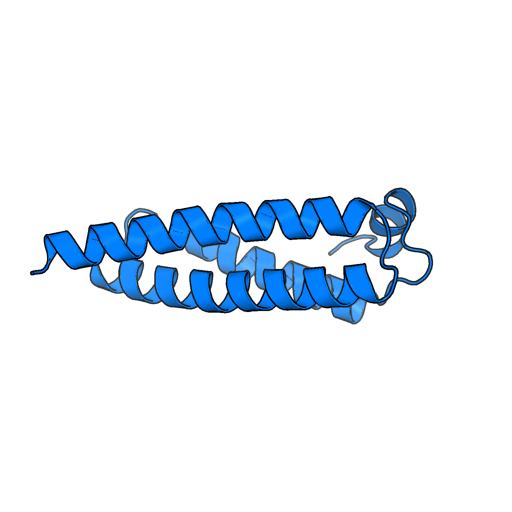82 C C . GLY A 1 102 ? -27.473 0.074 14.646 1.00 51.03 102 GLY A C 1
ATOM 783 O O . GLY A 1 102 ? -28.572 0.610 14.905 1.00 51.03 102 GLY A O 1
#